Protein AF-A0A7X8D2G3-F1 (afdb_monomer)

Radius of gyration: 19.23 Å; Cα contacts (8 Å, |Δi|>4): 159; chains: 1; bounding box: 57×45×42 Å

Sequence (169 aa):
AGMELDDIAKHFIAGAKDMATGALVVGLARGILVVMEGSLIIDTMIYGLANAISALPKAVSAIGMLLVQSFLNLIIPSGSGLAATTMPIMAPLSDVIGVTRQTAVLAYQFGDGITNSIVPTSGVLLANLSIAKIKYEEWVKFVGPLMVLWTLMGCVFMVIAVLINYGPF

Mean predicted aligned error: 6.68 Å

Structure (mmCIF, N/CA/C/O backbone):
data_AF-A0A7X8D2G3-F1
#
_entry.id   AF-A0A7X8D2G3-F1
#
loop_
_atom_site.group_PDB
_atom_site.id
_atom_site.type_symbol
_atom_site.label_atom_id
_atom_site.label_alt_id
_atom_site.label_comp_id
_atom_site.label_asym_id
_atom_site.label_entity_id
_atom_site.label_seq_id
_atom_site.pdbx_PDB_ins_code
_atom_site.Cartn_x
_atom_site.Cartn_y
_atom_site.Cartn_z
_atom_site.occupancy
_atom_site.B_iso_or_equiv
_atom_site.auth_seq_id
_atom_site.auth_comp_id
_atom_site.auth_asym_id
_atom_site.auth_atom_id
_atom_site.pdbx_PDB_model_num
ATOM 1 N N . ALA A 1 1 ? 35.857 13.903 -7.358 1.00 48.12 1 ALA A N 1
ATOM 2 C CA . ALA A 1 1 ? 34.851 14.226 -8.385 1.00 48.12 1 ALA A CA 1
ATOM 3 C C . ALA A 1 1 ? 33.585 14.658 -7.662 1.00 48.12 1 ALA A C 1
ATOM 5 O O . ALA A 1 1 ? 33.023 13.850 -6.937 1.00 48.12 1 ALA A O 1
ATOM 6 N N . GLY A 1 2 ? 33.219 15.934 -7.760 1.00 75.81 2 GLY A N 1
ATOM 7 C CA . GLY A 1 2 ? 31.998 16.495 -7.180 1.00 75.81 2 GLY A CA 1
ATOM 8 C C . GLY A 1 2 ? 31.365 17.425 -8.209 1.00 75.81 2 GLY A C 1
ATOM 9 O O . GLY A 1 2 ? 32.103 18.074 -8.947 1.00 75.81 2 GLY A O 1
ATOM 10 N N . MET A 1 3 ? 30.034 17.418 -8.304 1.00 84.00 3 MET A N 1
ATOM 11 C CA . MET A 1 3 ? 29.290 18.336 -9.173 1.00 84.00 3 MET A CA 1
ATOM 12 C C . MET A 1 3 ? 29.480 19.783 -8.710 1.00 84.00 3 MET A C 1
ATOM 14 O O . MET A 1 3 ? 29.548 20.040 -7.506 1.00 84.00 3 MET A O 1
ATOM 18 N N . GLU A 1 4 ? 29.530 20.719 -9.657 1.00 91.81 4 GLU A N 1
ATOM 19 C CA . GLU A 1 4 ? 29.494 22.146 -9.342 1.00 91.81 4 GLU A CA 1
ATOM 20 C C . GLU A 1 4 ? 28.110 22.549 -8.807 1.00 91.81 4 GLU A C 1
ATOM 22 O O . GLU A 1 4 ? 27.098 21.907 -9.093 1.00 91.81 4 GLU A O 1
ATOM 27 N N . LEU A 1 5 ? 28.047 23.626 -8.016 1.00 89.88 5 LEU A N 1
ATOM 28 C CA . LEU A 1 5 ? 26.802 24.098 -7.389 1.00 89.88 5 LEU A CA 1
ATOM 29 C C . LEU A 1 5 ? 25.683 24.374 -8.408 1.00 89.88 5 LEU A C 1
ATOM 31 O O . LEU A 1 5 ? 24.514 24.115 -8.122 1.00 89.88 5 LEU A O 1
ATOM 35 N N . ASP A 1 6 ? 26.043 24.865 -9.594 1.00 93.50 6 ASP A N 1
ATOM 36 C CA . ASP A 1 6 ? 25.095 25.141 -10.675 1.00 93.50 6 ASP A CA 1
ATOM 37 C C . ASP A 1 6 ? 24.501 23.848 -11.261 1.00 93.50 6 ASP A C 1
ATOM 39 O O . ASP A 1 6 ? 23.300 23.763 -11.520 1.00 93.50 6 ASP A O 1
ATOM 43 N N . ASP A 1 7 ? 25.309 22.793 -11.382 1.00 93.50 7 ASP A N 1
ATOM 44 C CA . ASP A 1 7 ? 24.839 21.485 -11.842 1.00 93.50 7 ASP A CA 1
ATOM 45 C C . ASP A 1 7 ? 23.913 20.831 -10.813 1.00 93.50 7 ASP A C 1
ATOM 47 O O . ASP A 1 7 ? 22.881 20.265 -11.180 1.00 93.50 7 ASP A O 1
ATOM 51 N N . ILE A 1 8 ? 24.208 20.982 -9.517 1.00 93.88 8 ILE A N 1
ATOM 52 C CA . ILE A 1 8 ? 23.311 20.538 -8.439 1.00 93.88 8 ILE A CA 1
ATOM 53 C C . ILE A 1 8 ? 21.949 21.236 -8.558 1.00 93.88 8 ILE A C 1
ATOM 55 O O . ILE A 1 8 ? 20.910 20.574 -8.491 1.00 93.88 8 ILE A O 1
ATOM 59 N N . ALA A 1 9 ? 21.934 22.555 -8.779 1.00 94.25 9 ALA A N 1
ATOM 60 C CA . ALA A 1 9 ? 20.698 23.318 -8.931 1.00 94.25 9 ALA A CA 1
ATOM 61 C C . ALA A 1 9 ? 19.898 22.880 -10.170 1.00 94.25 9 ALA A C 1
ATOM 63 O O . ALA A 1 9 ? 18.686 22.668 -10.082 1.00 94.25 9 ALA A O 1
ATOM 64 N N . LYS A 1 10 ? 20.564 22.667 -11.312 1.00 95.06 10 LYS A N 1
ATOM 65 C CA . LYS A 1 10 ? 19.925 22.168 -12.541 1.00 95.06 10 LYS A CA 1
ATOM 66 C C . LYS A 1 10 ? 19.311 20.785 -12.350 1.00 95.06 10 LYS A C 1
ATOM 68 O O . LYS A 1 10 ? 18.162 20.574 -12.737 1.00 95.06 10 LYS A O 1
ATOM 73 N N . HIS A 1 11 ? 20.040 19.858 -11.730 1.00 93.88 11 HIS A N 1
ATOM 74 C CA . HIS A 1 11 ? 19.534 18.513 -11.460 1.00 93.88 11 HIS A CA 1
ATOM 75 C C . HIS A 1 11 ? 18.368 18.521 -10.467 1.00 93.88 11 HIS A C 1
ATOM 77 O O . HIS A 1 11 ? 17.404 17.782 -10.661 1.00 93.88 11 HIS A O 1
ATOM 83 N N . PHE A 1 12 ? 18.398 19.395 -9.456 1.00 93.38 12 PHE A N 1
ATOM 84 C CA . PHE A 1 12 ? 17.270 19.579 -8.546 1.00 93.38 12 PHE A CA 1
ATOM 85 C C . PHE A 1 12 ? 16.019 20.081 -9.279 1.00 93.38 12 PHE A C 1
ATOM 87 O O . PHE A 1 12 ? 14.941 19.512 -9.110 1.00 93.38 12 PHE A O 1
ATOM 94 N N . ILE A 1 13 ? 16.153 21.103 -10.132 1.00 95.31 13 ILE A N 1
ATOM 95 C CA . ILE A 1 13 ? 15.033 21.640 -10.922 1.00 95.31 13 ILE A CA 1
ATOM 96 C C . ILE A 1 13 ? 14.474 20.572 -11.870 1.00 95.31 13 ILE A C 1
ATOM 98 O O . ILE A 1 13 ? 13.256 20.443 -11.998 1.00 95.31 13 ILE A O 1
ATOM 102 N N . ALA A 1 14 ? 15.344 19.785 -12.508 1.00 94.69 14 ALA A N 1
ATOM 103 C CA . ALA A 1 14 ? 14.925 18.682 -13.368 1.00 94.69 14 ALA A CA 1
ATOM 104 C C . ALA A 1 14 ? 14.116 17.631 -12.587 1.00 94.69 14 ALA A C 1
ATOM 106 O O . ALA A 1 14 ? 13.007 17.295 -12.994 1.00 94.69 14 ALA A O 1
ATOM 107 N N . GLY A 1 15 ? 14.600 17.194 -11.420 1.00 91.56 15 GLY A N 1
ATOM 108 C CA . GLY A 1 15 ? 13.862 16.256 -10.569 1.00 91.56 15 GLY A CA 1
ATOM 109 C C . GLY A 1 15 ? 12.539 16.829 -10.048 1.00 91.56 15 GLY A C 1
ATOM 110 O O . GLY A 1 15 ? 11.522 16.139 -10.030 1.00 91.56 15 GLY A O 1
ATOM 111 N N . ALA A 1 16 ? 12.511 18.113 -9.678 1.00 92.81 16 ALA A N 1
ATOM 112 C CA . ALA A 1 16 ? 11.286 18.790 -9.257 1.00 92.81 16 ALA A CA 1
ATOM 113 C C . ALA A 1 16 ? 10.236 18.840 -10.382 1.00 92.81 16 ALA A C 1
ATOM 115 O O . ALA A 1 16 ? 9.045 18.658 -10.120 1.00 92.81 16 ALA A O 1
ATOM 116 N N . LYS A 1 17 ? 10.667 19.031 -11.637 1.00 93.62 17 LYS A N 1
ATOM 117 C CA . LYS A 1 17 ? 9.790 18.978 -12.814 1.00 93.62 17 LYS A CA 1
ATOM 118 C C . LYS A 1 17 ? 9.152 17.596 -12.977 1.00 93.62 17 LYS A C 1
ATOM 120 O O . LYS A 1 17 ? 7.951 17.525 -13.227 1.00 93.62 17 LYS A O 1
ATOM 125 N N . ASP A 1 18 ? 9.914 16.524 -12.776 1.00 87.75 18 ASP A N 1
ATOM 126 C CA . ASP A 1 18 ? 9.397 15.151 -12.855 1.00 87.75 18 ASP A CA 1
ATOM 127 C C . ASP A 1 18 ? 8.398 14.842 -11.722 1.00 87.75 18 ASP A C 1
ATOM 129 O O . ASP A 1 18 ? 7.422 14.114 -11.917 1.00 87.75 18 ASP A O 1
ATOM 133 N N . MET A 1 19 ? 8.580 15.452 -10.544 1.00 87.69 19 MET A N 1
ATOM 134 C CA . MET A 1 19 ? 7.672 15.313 -9.395 1.00 87.69 19 MET A CA 1
ATOM 135 C C . MET A 1 19 ? 6.394 16.151 -9.486 1.00 87.69 19 MET A C 1
ATOM 137 O O . MET A 1 19 ? 5.418 15.841 -8.797 1.00 87.69 19 MET A O 1
ATOM 141 N N . ALA A 1 20 ? 6.352 17.177 -10.340 1.00 90.44 20 ALA A N 1
ATOM 142 C CA . ALA A 1 20 ? 5.212 18.087 -10.444 1.00 90.44 20 ALA A CA 1
ATOM 143 C C . ALA A 1 20 ? 3.894 17.355 -10.757 1.00 90.44 20 ALA A C 1
ATOM 145 O O . ALA A 1 20 ? 2.859 17.660 -10.165 1.00 90.44 20 ALA A O 1
ATOM 146 N N . THR A 1 21 ? 3.932 16.337 -11.623 1.00 82.06 21 THR A N 1
ATOM 147 C CA . THR A 1 21 ? 2.753 15.522 -11.959 1.00 82.06 21 THR A CA 1
ATOM 148 C C . THR A 1 21 ? 2.208 14.788 -10.733 1.00 82.06 21 THR A C 1
ATOM 150 O O . THR A 1 21 ? 1.010 14.842 -10.464 1.00 82.06 21 THR A O 1
ATOM 153 N N . GLY A 1 22 ? 3.083 14.146 -9.950 1.00 81.00 22 GLY A N 1
ATOM 154 C CA . GLY A 1 22 ? 2.686 13.456 -8.720 1.00 81.00 22 GLY A CA 1
ATOM 155 C C . GLY A 1 22 ? 2.108 14.421 -7.685 1.00 81.00 22 GLY A C 1
ATOM 156 O O . GLY A 1 22 ? 1.072 14.136 -7.088 1.00 81.00 22 GLY A O 1
ATOM 157 N N . ALA A 1 23 ? 2.718 15.599 -7.533 1.00 86.25 23 ALA A N 1
ATOM 158 C CA . ALA A 1 23 ? 2.232 16.638 -6.629 1.00 86.25 23 ALA A CA 1
ATOM 159 C C . ALA A 1 23 ? 0.821 17.133 -7.001 1.00 86.25 23 ALA A C 1
ATOM 161 O O . ALA A 1 23 ? -0.028 17.278 -6.121 1.00 86.25 23 ALA A O 1
ATOM 162 N N . LEU A 1 24 ? 0.538 17.335 -8.294 1.00 86.56 24 LEU A N 1
ATOM 163 C CA . LEU A 1 24 ? -0.793 17.730 -8.773 1.00 86.56 24 LEU A CA 1
ATOM 164 C C . LEU A 1 24 ? -1.849 16.649 -8.509 1.00 86.56 24 LEU A C 1
ATOM 166 O O . LEU A 1 24 ? -2.950 16.971 -8.063 1.00 86.56 24 LEU A O 1
ATOM 170 N N . VAL A 1 25 ? -1.514 15.372 -8.727 1.00 80.19 25 VAL A N 1
ATOM 171 C CA . VAL A 1 25 ? -2.418 14.244 -8.442 1.00 80.19 25 VAL A CA 1
ATOM 172 C C . VAL A 1 25 ? -2.729 14.153 -6.947 1.00 80.19 25 VAL A C 1
ATOM 174 O O . VAL A 1 25 ? -3.893 14.022 -6.577 1.00 80.19 25 VAL A O 1
ATOM 177 N N . VAL A 1 26 ? -1.718 14.285 -6.081 1.00 79.19 26 VAL A N 1
ATOM 178 C CA . VAL A 1 26 ? -1.909 14.306 -4.621 1.00 79.19 26 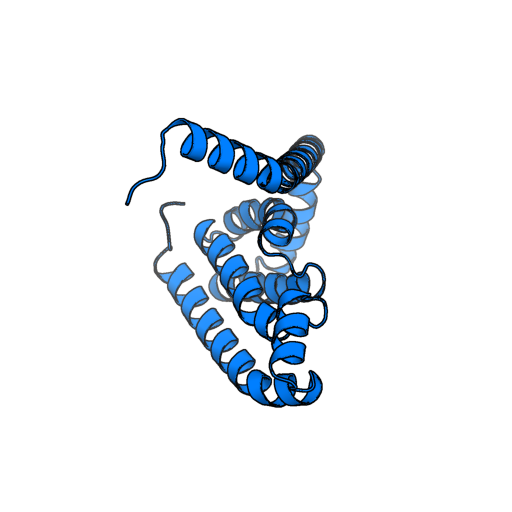VAL A CA 1
ATOM 179 C C . VAL A 1 26 ? -2.785 15.490 -4.198 1.00 79.19 26 VAL A C 1
ATOM 181 O O . VAL A 1 26 ? -3.688 15.322 -3.377 1.00 79.19 26 VAL A O 1
ATOM 184 N N . GLY A 1 27 ? -2.572 16.671 -4.787 1.00 84.81 27 GLY A N 1
ATOM 185 C CA . GLY A 1 27 ? -3.403 17.853 -4.549 1.00 84.81 27 GLY A CA 1
ATOM 186 C C . GLY A 1 27 ? -4.868 17.643 -4.943 1.00 84.81 27 GLY A C 1
ATOM 187 O O . GLY A 1 27 ? -5.765 17.951 -4.158 1.00 84.81 27 GLY A O 1
ATOM 188 N N . LEU A 1 28 ? -5.122 17.057 -6.117 1.00 85.19 28 LEU A N 1
ATOM 189 C CA . LEU A 1 28 ? -6.474 16.726 -6.576 1.00 85.19 28 LEU A CA 1
ATOM 190 C C . LEU A 1 28 ? -7.141 15.680 -5.674 1.00 85.19 28 LEU A C 1
ATOM 192 O O . LEU A 1 28 ? -8.287 15.869 -5.268 1.00 85.19 28 LEU A O 1
ATOM 196 N N . ALA A 1 29 ? -6.423 14.612 -5.320 1.00 75.75 29 ALA A N 1
ATOM 197 C CA . ALA A 1 29 ? -6.915 13.583 -4.409 1.00 75.75 29 ALA A CA 1
ATOM 198 C C . ALA A 1 29 ? -7.310 14.180 -3.052 1.00 75.75 29 ALA A C 1
ATOM 200 O O . ALA A 1 29 ? -8.376 13.871 -2.518 1.00 75.75 29 ALA A O 1
ATOM 201 N N . ARG A 1 30 ? -6.502 15.111 -2.525 1.00 79.62 30 ARG A N 1
ATOM 202 C CA . ARG A 1 30 ? -6.845 15.844 -1.303 1.00 79.62 30 ARG A CA 1
ATOM 203 C C . ARG A 1 30 ? -8.079 16.727 -1.489 1.00 79.62 30 ARG A C 1
ATOM 205 O O . ARG A 1 30 ? -8.900 16.791 -0.581 1.00 79.62 30 ARG A O 1
ATOM 212 N N . GLY A 1 31 ? -8.234 17.369 -2.647 1.00 84.44 31 GLY A N 1
ATOM 213 C CA . GLY A 1 31 ? -9.423 18.153 -2.989 1.00 84.44 31 GLY A CA 1
ATOM 214 C C . GLY A 1 31 ? -10.710 17.322 -2.989 1.00 84.44 31 GLY A C 1
ATOM 215 O O . GLY A 1 31 ? -11.696 17.731 -2.381 1.00 84.44 31 GLY A O 1
ATOM 216 N N . ILE A 1 32 ? -10.685 16.129 -3.594 1.00 81.12 32 ILE A N 1
ATOM 217 C CA . ILE A 1 32 ? -11.812 15.179 -3.567 1.00 81.12 32 ILE A CA 1
ATOM 218 C C . ILE A 1 32 ? -12.162 14.819 -2.120 1.00 81.12 32 ILE A C 1
ATOM 220 O O . ILE A 1 32 ? -13.328 14.861 -1.741 1.00 81.12 32 ILE A O 1
ATOM 224 N N . LEU A 1 33 ? -11.149 14.535 -1.301 1.00 75.81 33 LEU A N 1
ATOM 225 C CA . LEU A 1 33 ? -11.317 14.183 0.106 1.00 75.81 33 LEU A CA 1
ATOM 226 C C . LEU A 1 33 ? -12.034 15.289 0.894 1.00 75.81 33 LEU A C 1
ATOM 228 O O . LEU A 1 33 ? -13.019 15.011 1.568 1.00 75.81 33 LEU A O 1
ATOM 232 N N . VAL A 1 34 ? -11.606 16.546 0.739 1.00 84.75 34 VAL A N 1
ATOM 233 C CA . VAL A 1 34 ? -12.238 17.705 1.396 1.00 84.75 34 VAL A CA 1
ATOM 234 C C . VAL A 1 34 ? -13.709 17.848 0.988 1.00 84.75 34 VAL A C 1
ATOM 236 O O . VAL A 1 34 ? -14.560 18.123 1.832 1.00 84.75 34 VAL A O 1
ATOM 239 N N . VAL A 1 35 ? -14.032 17.630 -0.291 1.00 88.25 35 VAL A N 1
ATOM 240 C CA . VAL A 1 35 ? -15.424 17.660 -0.773 1.00 88.25 35 VAL A CA 1
ATOM 241 C C . VAL A 1 35 ? -16.236 16.504 -0.187 1.00 88.25 35 VAL A C 1
ATOM 243 O O . VAL A 1 35 ? -17.373 16.711 0.236 1.00 88.25 35 VAL A O 1
ATOM 246 N N . MET A 1 36 ? -15.675 15.294 -0.134 1.00 81.00 36 MET A N 1
ATOM 247 C CA . MET A 1 36 ? -16.352 14.114 0.413 1.00 81.00 36 MET A CA 1
ATOM 248 C C . MET A 1 36 ? -16.568 14.204 1.932 1.00 81.00 36 MET A C 1
ATOM 250 O O . MET A 1 36 ? -17.608 13.757 2.412 1.00 81.00 36 MET A O 1
ATOM 254 N N . GLU A 1 37 ? -15.626 14.795 2.677 1.00 80.12 37 GLU A N 1
ATOM 255 C CA . GLU A 1 37 ? -15.770 15.114 4.107 1.00 80.12 37 GLU A CA 1
ATOM 256 C C . GLU A 1 37 ? -16.880 16.153 4.317 1.00 80.12 37 GLU A C 1
ATOM 258 O O . GLU A 1 37 ? -17.809 15.927 5.088 1.00 80.12 37 GLU A O 1
ATOM 263 N N . GLY A 1 38 ? -16.848 17.266 3.574 1.00 83.94 38 GLY A N 1
ATOM 264 C CA . GLY A 1 38 ? -17.855 18.326 3.692 1.00 83.94 38 GLY A CA 1
ATOM 265 C C . GLY A 1 38 ? -19.274 17.911 3.276 1.00 83.94 38 GLY A C 1
ATOM 266 O O . GLY A 1 38 ? -20.236 18.584 3.639 1.00 83.94 38 GLY A O 1
ATOM 267 N N . SER A 1 39 ? -19.415 16.812 2.529 1.00 84.94 39 SER A N 1
ATOM 268 C CA . SER A 1 39 ? -20.697 16.275 2.051 1.00 84.94 39 SER A CA 1
ATOM 269 C C . SER A 1 39 ? -21.158 15.001 2.770 1.00 84.94 39 SER A C 1
ATOM 271 O O . SER A 1 39 ? -22.156 14.414 2.355 1.00 84.94 39 SER A O 1
ATOM 273 N N . LEU A 1 40 ? -20.469 14.570 3.838 1.00 83.25 40 LEU A N 1
ATOM 274 C CA . LEU A 1 40 ? -20.780 13.353 4.614 1.00 83.25 40 LEU A CA 1
ATOM 275 C C . LEU A 1 40 ? -20.777 12.050 3.781 1.00 83.25 40 LEU A C 1
ATOM 277 O O . LEU A 1 40 ? -21.343 11.024 4.180 1.00 83.25 40 LEU A O 1
ATOM 281 N N . ILE A 1 41 ? -20.126 12.066 2.611 1.00 83.12 41 ILE A N 1
ATOM 282 C CA . ILE A 1 41 ? -19.972 10.878 1.760 1.00 83.12 41 ILE A CA 1
ATOM 283 C C . ILE A 1 41 ? -19.026 9.888 2.441 1.00 83.12 41 ILE A C 1
ATOM 285 O O . ILE A 1 41 ? -19.318 8.691 2.461 1.00 83.12 41 ILE A O 1
ATOM 289 N N . ILE A 1 42 ? -17.927 10.382 3.032 1.00 75.19 42 ILE A N 1
ATOM 290 C CA . ILE A 1 42 ? -16.987 9.547 3.795 1.00 75.19 42 ILE A CA 1
ATOM 291 C C . ILE A 1 42 ? -17.724 8.858 4.941 1.00 75.19 42 ILE A C 1
ATOM 293 O O . ILE A 1 42 ? -17.660 7.637 5.033 1.00 75.19 42 ILE A O 1
ATOM 297 N N . ASP A 1 43 ? -18.485 9.593 5.753 1.00 77.12 43 ASP A N 1
ATOM 298 C CA . ASP A 1 43 ? -19.226 9.032 6.886 1.00 77.12 43 ASP A CA 1
ATOM 299 C C . ASP A 1 43 ? -20.206 7.939 6.453 1.00 77.12 43 ASP A C 1
ATOM 301 O O . ASP A 1 43 ? -20.252 6.870 7.057 1.00 77.12 43 ASP A O 1
ATOM 305 N N . THR A 1 44 ? -20.940 8.157 5.359 1.00 81.69 44 THR A N 1
ATOM 306 C CA . THR A 1 44 ? -21.907 7.177 4.840 1.00 81.69 44 THR A CA 1
ATOM 307 C C . THR A 1 44 ? -21.216 5.920 4.305 1.00 81.69 44 THR A C 1
ATOM 309 O O . THR A 1 44 ? -21.633 4.799 4.608 1.00 81.69 44 THR A O 1
ATOM 312 N N . MET A 1 45 ? -20.139 6.087 3.529 1.00 74.75 45 MET A N 1
ATOM 313 C CA . MET A 1 45 ? -19.353 4.968 3.003 1.00 74.75 45 MET A CA 1
ATOM 314 C C . MET A 1 45 ? -18.703 4.163 4.127 1.00 74.75 45 MET A C 1
ATOM 316 O O . MET A 1 45 ? -18.790 2.935 4.138 1.00 74.75 45 MET A O 1
ATOM 320 N N . ILE A 1 46 ? -18.075 4.851 5.081 1.00 76.31 46 ILE A N 1
ATOM 321 C CA . ILE A 1 46 ? -17.424 4.241 6.236 1.00 76.31 46 ILE A CA 1
ATOM 322 C C . ILE A 1 46 ? -18.457 3.542 7.109 1.00 76.31 46 ILE A C 1
ATOM 324 O O . ILE A 1 46 ? -18.204 2.419 7.511 1.00 76.31 46 ILE A O 1
ATOM 328 N N . TYR A 1 47 ? -19.633 4.124 7.350 1.00 77.75 47 TYR A N 1
ATOM 329 C CA . TYR A 1 47 ? -20.705 3.472 8.105 1.00 77.75 47 TYR A CA 1
ATOM 330 C C . TYR A 1 47 ? -21.187 2.181 7.428 1.00 77.75 47 TYR A C 1
ATOM 332 O O . TYR A 1 47 ? -21.345 1.154 8.089 1.00 77.75 47 TYR A O 1
ATOM 340 N N . GLY A 1 48 ? -21.363 2.195 6.102 1.00 79.12 48 GLY A N 1
ATOM 341 C CA . GLY A 1 48 ? -21.727 1.003 5.332 1.00 79.12 48 GLY A CA 1
ATOM 342 C C . GLY A 1 48 ? -20.658 -0.092 5.392 1.00 79.12 48 GLY A C 1
ATOM 343 O O . GLY A 1 48 ? -20.966 -1.248 5.684 1.00 79.12 48 GLY A O 1
ATOM 344 N N . LEU A 1 49 ? -19.393 0.279 5.173 1.00 72.56 49 LEU A N 1
ATOM 345 C CA . LEU A 1 49 ? -18.261 -0.646 5.242 1.00 72.56 49 LEU A CA 1
ATOM 346 C C . LEU A 1 49 ? -18.058 -1.175 6.660 1.00 72.56 49 LEU A C 1
ATOM 348 O O . LEU A 1 49 ? -17.949 -2.382 6.843 1.00 72.56 49 LEU A O 1
ATOM 352 N N . ALA A 1 50 ? -18.066 -0.292 7.657 1.00 70.00 50 ALA A N 1
ATOM 353 C CA . ALA A 1 50 ? -17.932 -0.628 9.063 1.00 70.00 50 ALA A CA 1
ATOM 354 C C . ALA A 1 50 ? -19.035 -1.584 9.500 1.00 70.00 50 ALA A C 1
ATOM 356 O O . ALA A 1 50 ? -18.717 -2.568 10.139 1.00 70.00 50 ALA A O 1
ATOM 357 N N . ASN A 1 51 ? -20.295 -1.396 9.103 1.00 78.06 51 ASN A N 1
ATOM 358 C CA . ASN A 1 51 ? -21.354 -2.363 9.413 1.00 78.06 51 ASN A CA 1
ATOM 359 C C . ASN A 1 51 ? -21.129 -3.740 8.772 1.00 78.06 51 ASN A C 1
ATOM 361 O O . ASN A 1 51 ? -21.512 -4.751 9.356 1.00 78.06 51 ASN A O 1
ATOM 365 N N . ALA A 1 52 ? -20.496 -3.798 7.598 1.00 75.50 52 ALA A N 1
ATOM 366 C CA . ALA A 1 52 ? -20.174 -5.064 6.946 1.00 75.50 52 ALA A CA 1
ATOM 367 C C . ALA A 1 52 ? -19.014 -5.812 7.632 1.00 75.50 52 ALA A C 1
ATOM 369 O O . ALA A 1 52 ? -18.960 -7.040 7.565 1.00 75.50 52 ALA A O 1
ATOM 370 N N . ILE A 1 53 ? -18.098 -5.096 8.298 1.00 77.62 53 ILE A N 1
ATOM 371 C CA . ILE A 1 53 ? -16.891 -5.677 8.917 1.00 77.62 53 ILE A CA 1
ATOM 372 C C . ILE A 1 53 ? -16.817 -5.528 10.444 1.00 77.62 53 ILE A C 1
ATOM 374 O O . ILE A 1 53 ? -15.881 -6.037 11.052 1.00 77.62 53 ILE A O 1
ATOM 378 N N . SER A 1 54 ? -17.789 -4.885 11.092 1.00 70.44 54 SER A N 1
ATOM 379 C CA . SER A 1 54 ? -17.810 -4.622 12.542 1.00 70.44 54 SER A CA 1
ATOM 380 C C . SER A 1 54 ? -17.971 -5.891 13.368 1.00 70.44 54 SER A C 1
ATOM 382 O O . SER A 1 54 ? -17.514 -5.950 14.506 1.00 70.44 54 SER A O 1
ATOM 384 N N . ALA A 1 55 ? -18.587 -6.922 12.788 1.00 78.81 55 ALA A N 1
ATOM 385 C CA . ALA A 1 55 ? -18.700 -8.242 13.395 1.00 78.81 55 ALA A CA 1
ATOM 386 C C . ALA A 1 55 ? -17.411 -9.079 13.270 1.00 78.81 55 ALA A C 1
ATOM 388 O O . ALA A 1 55 ? -17.310 -10.141 13.887 1.00 78.81 55 ALA A O 1
ATOM 389 N N . LEU A 1 56 ? -16.433 -8.637 12.469 1.00 83.50 56 LEU A N 1
ATOM 390 C CA . LEU A 1 56 ? -15.191 -9.372 12.246 1.00 83.50 56 LEU A CA 1
ATOM 391 C C . LEU A 1 56 ? -14.118 -8.985 13.276 1.00 83.50 56 LEU A C 1
ATOM 393 O O . LEU A 1 56 ? -14.014 -7.822 13.670 1.00 83.50 56 LEU A O 1
ATOM 397 N N . PRO A 1 57 ? -13.258 -9.933 13.694 1.00 89.81 57 PRO A N 1
ATOM 398 C CA . PRO A 1 57 ? -12.102 -9.607 14.518 1.00 89.81 57 PRO A CA 1
ATOM 399 C C . PRO A 1 57 ? -11.181 -8.606 13.809 1.00 89.81 57 PRO A C 1
ATOM 401 O O . PRO A 1 57 ? -10.919 -8.745 12.615 1.00 89.81 57 PRO A O 1
ATOM 404 N N . LYS A 1 58 ? -10.595 -7.664 14.560 1.00 89.69 58 LYS A N 1
ATOM 405 C CA . LYS A 1 58 ? -9.683 -6.624 14.037 1.00 89.69 58 LYS A CA 1
ATOM 406 C C . LYS A 1 58 ? -8.592 -7.165 13.107 1.00 89.69 58 LYS A C 1
ATOM 408 O O . LYS A 1 58 ? -8.295 -6.567 12.078 1.00 89.69 58 LYS A O 1
ATOM 413 N N . ALA A 1 59 ? -8.024 -8.320 13.454 1.00 91.38 59 ALA A N 1
ATOM 414 C CA . ALA A 1 59 ? -7.014 -9.000 12.649 1.00 91.38 59 ALA A CA 1
ATOM 415 C C . ALA A 1 59 ? -7.546 -9.442 11.271 1.00 91.38 59 ALA A C 1
ATOM 417 O O . ALA A 1 59 ? -6.851 -9.302 10.269 1.00 91.38 59 ALA A O 1
ATOM 418 N N . VAL A 1 60 ? -8.790 -9.924 11.206 1.00 90.69 60 VAL A N 1
ATOM 419 C CA . VAL A 1 60 ? -9.445 -10.305 9.946 1.00 90.69 60 VAL A CA 1
ATOM 420 C C . VAL A 1 60 ? -9.741 -9.066 9.108 1.00 90.69 60 VAL A C 1
ATOM 422 O O . VAL A 1 60 ? -9.479 -9.072 7.909 1.00 90.69 60 VAL A O 1
ATOM 425 N N . SER A 1 61 ? -10.203 -7.981 9.733 1.00 90.00 61 SER A N 1
ATOM 426 C CA . SER A 1 61 ? -10.433 -6.708 9.041 1.00 90.00 61 SER A CA 1
ATOM 427 C C . SER A 1 61 ? -9.139 -6.145 8.445 1.00 90.00 61 SER A C 1
ATOM 429 O O . SER A 1 61 ? -9.132 -5.746 7.284 1.00 90.00 61 SER A O 1
ATOM 431 N N . ALA A 1 62 ? -8.022 -6.202 9.177 1.00 92.00 62 ALA A N 1
ATOM 432 C CA . ALA A 1 62 ? -6.710 -5.780 8.681 1.00 92.00 62 ALA A CA 1
ATOM 433 C C . ALA A 1 62 ? -6.219 -6.628 7.489 1.00 92.00 62 ALA A C 1
ATOM 435 O O . ALA A 1 62 ? -5.698 -6.087 6.514 1.00 92.00 62 ALA A O 1
ATOM 436 N N . ILE A 1 63 ? -6.434 -7.948 7.517 1.00 93.62 63 ILE A N 1
ATOM 437 C CA . ILE A 1 63 ? -6.167 -8.821 6.359 1.00 93.62 63 ILE A CA 1
ATOM 438 C C . ILE A 1 63 ? -7.077 -8.449 5.180 1.00 93.62 63 ILE A C 1
ATOM 440 O O . ILE A 1 63 ? -6.616 -8.378 4.043 1.00 93.62 63 ILE A O 1
ATOM 444 N N . GLY A 1 64 ? -8.354 -8.161 5.438 1.00 90.44 64 GLY A N 1
ATOM 445 C CA . GLY A 1 64 ? -9.293 -7.684 4.424 1.00 90.44 64 GLY A CA 1
ATOM 446 C C . GLY A 1 64 ? -8.807 -6.408 3.733 1.00 90.44 64 GLY A C 1
ATOM 447 O O . GLY A 1 64 ? -8.865 -6.322 2.508 1.00 90.44 64 GLY A O 1
ATOM 448 N N . MET A 1 65 ? -8.242 -5.461 4.490 1.00 92.19 65 MET A N 1
ATOM 449 C CA . MET A 1 65 ? -7.628 -4.253 3.926 1.00 92.19 65 MET A CA 1
ATOM 450 C C . MET A 1 65 ? -6.486 -4.596 2.961 1.00 92.19 65 MET A C 1
ATOM 452 O O . MET A 1 65 ? -6.430 -4.030 1.873 1.00 92.19 65 MET A O 1
ATOM 456 N N . LEU A 1 66 ? -5.617 -5.550 3.316 1.00 94.19 66 LEU A N 1
ATOM 457 C CA . LEU A 1 66 ? -4.528 -6.009 2.445 1.00 94.19 66 LEU A CA 1
ATOM 458 C C . LEU A 1 66 ? -5.072 -6.614 1.146 1.00 94.19 66 LEU A C 1
ATOM 460 O O . LEU A 1 66 ? -4.604 -6.262 0.067 1.00 94.19 66 LEU A O 1
ATOM 464 N N . LEU A 1 67 ? -6.086 -7.479 1.228 1.00 92.31 67 LEU A N 1
ATOM 465 C CA . LEU A 1 67 ? -6.665 -8.137 0.052 1.00 92.31 67 LEU A CA 1
ATOM 466 C C . LEU A 1 67 ? -7.367 -7.149 -0.886 1.00 92.31 67 LEU A C 1
ATOM 468 O O . LEU A 1 67 ? -7.224 -7.251 -2.104 1.00 92.31 67 LEU A O 1
ATOM 472 N N . VAL A 1 68 ? -8.091 -6.173 -0.332 1.00 89.94 68 VAL A N 1
ATOM 473 C CA . VAL A 1 68 ? -8.713 -5.100 -1.120 1.00 89.94 68 VAL A CA 1
ATOM 474 C C . VAL A 1 68 ? -7.643 -4.271 -1.824 1.00 89.94 68 VAL A C 1
ATOM 476 O O . VAL A 1 68 ? -7.774 -4.008 -3.016 1.00 89.94 68 VAL A O 1
ATOM 479 N N . GLN A 1 69 ? -6.563 -3.908 -1.129 1.00 91.88 69 GLN A N 1
ATOM 480 C CA . GLN A 1 69 ? -5.450 -3.166 -1.726 1.00 91.88 69 GLN A CA 1
ATOM 481 C C . GLN A 1 69 ? -4.760 -3.965 -2.836 1.00 91.88 69 GLN A C 1
ATOM 483 O O . GLN A 1 69 ? -4.536 -3.433 -3.921 1.00 91.88 69 GLN A O 1
ATOM 488 N N . SER A 1 70 ? -4.505 -5.258 -2.616 1.00 91.75 70 SER A N 1
ATOM 489 C CA . SER A 1 70 ? -3.991 -6.164 -3.648 1.00 91.75 70 SER A CA 1
ATOM 490 C C . SER A 1 70 ? -4.890 -6.205 -4.883 1.00 91.75 70 SER A C 1
ATOM 492 O O . SER A 1 70 ? -4.395 -6.140 -6.005 1.00 91.75 70 SER A O 1
ATOM 494 N N . PHE A 1 71 ? -6.207 -6.294 -4.695 1.00 89.44 71 PHE A N 1
ATOM 495 C CA . PHE A 1 71 ? -7.156 -6.302 -5.805 1.00 89.44 71 PHE A CA 1
ATOM 496 C C . PHE A 1 71 ? -7.166 -4.968 -6.560 1.00 89.44 71 PHE A C 1
ATOM 498 O O . PHE A 1 71 ? -7.093 -4.954 -7.787 1.00 89.44 71 PHE A O 1
ATOM 505 N N . LEU A 1 72 ? -7.214 -3.845 -5.841 1.00 87.94 72 LEU A N 1
ATOM 506 C CA . LEU A 1 72 ? -7.204 -2.515 -6.449 1.00 87.94 72 LEU A CA 1
ATOM 507 C C . LEU A 1 72 ? -5.899 -2.235 -7.202 1.00 87.94 72 LEU A C 1
ATOM 509 O O . LEU A 1 72 ? -5.940 -1.592 -8.251 1.00 87.94 72 LEU A O 1
ATOM 513 N N . ASN A 1 73 ? -4.766 -2.770 -6.741 1.00 89.62 73 ASN A N 1
ATOM 514 C CA . ASN A 1 73 ? -3.493 -2.620 -7.442 1.00 89.62 73 ASN A CA 1
ATOM 515 C C . ASN A 1 73 ? -3.470 -3.312 -8.818 1.00 89.62 73 ASN A C 1
ATOM 517 O O . ASN A 1 73 ? -2.760 -2.873 -9.718 1.00 89.62 73 ASN A O 1
ATOM 521 N N . LEU A 1 74 ? -4.293 -4.347 -9.042 1.00 83.50 74 LEU A N 1
ATOM 522 C CA . LEU A 1 74 ? -4.447 -4.940 -10.380 1.00 83.50 74 LEU A CA 1
ATOM 523 C C . LEU A 1 74 ? -5.024 -3.936 -11.395 1.00 83.50 74 LEU A C 1
ATOM 525 O O . LEU A 1 74 ? -4.766 -4.048 -12.594 1.00 83.50 74 LEU A O 1
ATOM 529 N N . ILE A 1 75 ? -5.809 -2.968 -10.913 1.00 82.62 75 ILE A N 1
ATOM 530 C CA . ILE A 1 75 ? -6.470 -1.934 -11.717 1.00 82.62 75 ILE A CA 1
ATOM 531 C C . ILE A 1 75 ? -5.595 -0.679 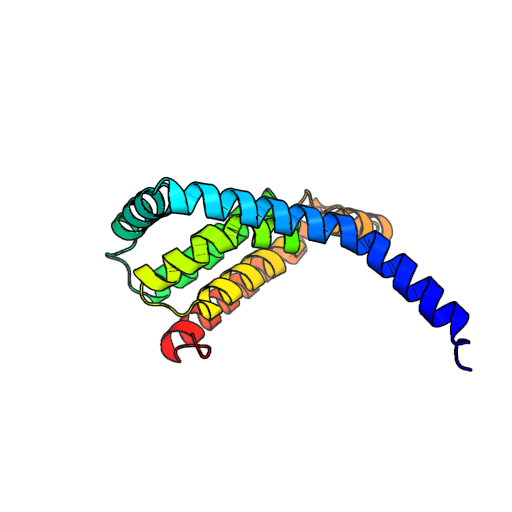-11.804 1.00 82.62 75 ILE A C 1
ATOM 533 O O . ILE A 1 75 ? -5.483 -0.079 -12.872 1.00 82.62 75 ILE A O 1
ATOM 537 N N . ILE A 1 76 ? -4.972 -0.288 -10.689 1.00 84.25 76 ILE A N 1
ATOM 538 C CA . ILE A 1 76 ? -4.151 0.919 -10.557 1.00 84.25 76 ILE A CA 1
ATOM 539 C C . ILE A 1 76 ? -2.707 0.490 -10.236 1.00 84.25 76 ILE A C 1
ATOM 541 O O . ILE A 1 76 ? -2.321 0.561 -9.072 1.00 84.25 76 ILE A O 1
ATOM 545 N N . PRO A 1 77 ? -1.902 0.059 -11.233 1.00 78.25 77 PRO A N 1
ATOM 546 C CA . PRO A 1 77 ? -0.530 -0.439 -11.054 1.00 78.25 77 PRO A CA 1
ATOM 547 C C . PRO A 1 77 ? 0.464 0.706 -10.796 1.00 78.25 77 PRO A C 1
ATOM 549 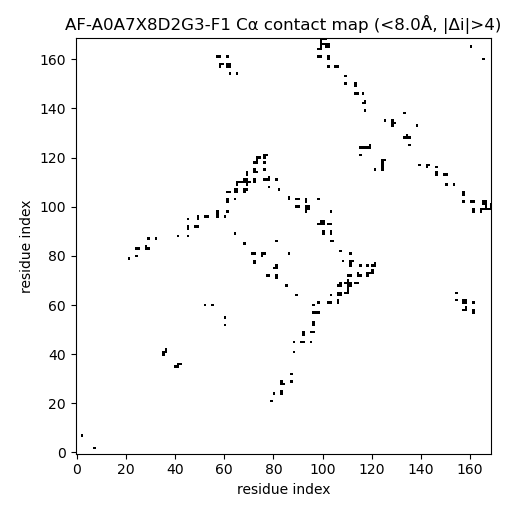O O . PRO A 1 77 ? 1.417 0.932 -11.546 1.00 78.25 77 PRO A O 1
ATOM 552 N N . SER A 1 78 ? 0.187 1.515 -9.782 1.00 83.69 78 SER A N 1
ATOM 553 C CA . SER A 1 78 ? 0.968 2.681 -9.399 1.00 83.69 78 SER A CA 1
ATOM 554 C C . SER A 1 78 ? 0.831 2.872 -7.900 1.00 83.69 78 SER A C 1
ATOM 556 O O . SER A 1 78 ? -0.220 3.314 -7.446 1.00 83.69 78 SER A O 1
ATOM 558 N N . GLY A 1 79 ? 1.896 2.609 -7.140 1.00 84.12 79 GLY A N 1
ATOM 559 C CA . GLY A 1 79 ? 1.853 2.737 -5.681 1.00 84.12 79 GLY A CA 1
ATOM 560 C C . GLY A 1 79 ? 1.391 4.126 -5.224 1.00 84.12 79 GLY A C 1
ATOM 561 O O . GLY A 1 79 ? 0.433 4.254 -4.466 1.00 84.12 79 GLY A O 1
ATOM 562 N N . SER A 1 80 ? 1.979 5.203 -5.757 1.00 84.38 80 SER A N 1
ATOM 563 C CA . SER A 1 80 ? 1.568 6.568 -5.392 1.00 84.38 80 SER A CA 1
ATOM 564 C C . SER A 1 80 ? 0.130 6.897 -5.809 1.00 84.38 80 SER A C 1
ATOM 566 O O . SER A 1 80 ? -0.588 7.530 -5.034 1.00 84.38 80 SER A O 1
ATOM 568 N N . GLY A 1 81 ? -0.320 6.447 -6.986 1.00 82.50 81 GLY A N 1
ATOM 569 C CA . GLY A 1 81 ? -1.703 6.629 -7.435 1.00 82.50 81 GLY A CA 1
ATOM 570 C C . GLY A 1 81 ? -2.706 5.823 -6.605 1.00 82.50 81 GLY A C 1
ATOM 571 O O . GLY A 1 81 ? -3.762 6.338 -6.230 1.00 82.50 81 GLY A O 1
ATOM 572 N N . LEU A 1 82 ? -2.355 4.591 -6.241 1.00 85.81 82 LEU A N 1
ATOM 573 C CA . LEU A 1 82 ? -3.153 3.729 -5.382 1.00 85.81 82 LEU A CA 1
ATOM 574 C C . LEU A 1 82 ? -3.259 4.323 -3.975 1.00 85.81 82 LEU A C 1
ATOM 576 O O . LEU A 1 82 ? -4.363 4.429 -3.442 1.00 85.81 82 LEU A O 1
ATOM 580 N N . ALA A 1 83 ? -2.149 4.792 -3.399 1.00 88.12 83 ALA A N 1
ATOM 581 C CA . ALA A 1 83 ? -2.137 5.448 -2.096 1.00 88.12 83 ALA A CA 1
ATOM 582 C C . ALA A 1 83 ? -2.995 6.718 -2.100 1.00 88.12 83 ALA A C 1
ATOM 584 O O . ALA A 1 83 ? -3.849 6.882 -1.230 1.00 88.12 83 ALA A O 1
ATOM 585 N N . ALA A 1 84 ? -2.814 7.586 -3.103 1.00 83.44 84 ALA A N 1
ATOM 586 C CA . ALA A 1 84 ? -3.587 8.818 -3.244 1.00 83.44 84 ALA A CA 1
ATOM 587 C C . ALA A 1 84 ? -5.096 8.549 -3.352 1.00 83.44 84 ALA A C 1
ATOM 589 O O . ALA A 1 84 ? -5.891 9.334 -2.844 1.00 83.44 84 ALA A O 1
ATOM 590 N N . THR A 1 85 ? -5.489 7.431 -3.967 1.00 80.81 85 THR A N 1
ATOM 591 C CA . THR A 1 85 ? -6.901 7.088 -4.184 1.00 80.81 85 THR A CA 1
ATOM 592 C C . THR A 1 85 ? -7.532 6.377 -2.984 1.00 80.81 85 THR A C 1
ATOM 594 O O . THR A 1 85 ? -8.682 6.638 -2.642 1.00 80.81 85 THR A O 1
ATOM 597 N N . THR A 1 86 ? -6.800 5.474 -2.328 1.00 87.31 86 THR A N 1
ATOM 598 C CA . THR A 1 86 ? -7.365 4.538 -1.336 1.00 87.31 86 THR A CA 1
ATOM 599 C C . THR A 1 86 ? -7.140 4.952 0.115 1.00 87.31 86 THR A C 1
ATOM 601 O O . THR A 1 86 ? -8.023 4.742 0.947 1.00 87.31 86 THR A O 1
ATOM 604 N N . MET A 1 87 ? -6.003 5.576 0.446 1.00 89.88 87 MET A N 1
ATOM 605 C CA . MET A 1 87 ? -5.708 6.020 1.815 1.00 89.88 87 MET A CA 1
ATOM 606 C C . MET A 1 87 ? -6.712 7.030 2.387 1.00 89.88 87 MET A C 1
ATOM 608 O O . MET A 1 87 ? -6.991 6.932 3.583 1.00 89.88 87 MET A O 1
ATOM 612 N N . PRO A 1 88 ? -7.314 7.931 1.582 1.00 83.25 88 PRO A N 1
ATOM 613 C CA . PRO A 1 88 ? -8.442 8.758 2.007 1.00 83.25 88 PRO A CA 1
ATOM 614 C C . PRO A 1 88 ? -9.592 8.001 2.675 1.00 83.25 88 PRO A C 1
ATOM 616 O O . PRO A 1 88 ? -10.250 8.538 3.557 1.00 83.25 88 PRO A O 1
ATOM 619 N N . ILE A 1 89 ? -9.824 6.755 2.256 1.00 84.25 89 ILE A N 1
ATOM 620 C CA . ILE A 1 89 ? -10.893 5.890 2.762 1.00 84.25 89 ILE A CA 1
ATOM 621 C C . ILE A 1 89 ? -10.339 4.941 3.830 1.00 84.25 89 ILE A C 1
ATOM 623 O O . ILE A 1 89 ? -10.957 4.740 4.870 1.00 84.25 89 ILE A O 1
ATOM 627 N N . MET A 1 90 ? -9.152 4.373 3.607 1.00 88.31 90 MET A N 1
ATOM 628 C CA . MET A 1 90 ? -8.568 3.381 4.514 1.00 88.31 90 MET A CA 1
ATOM 629 C C . MET A 1 90 ? -8.156 3.960 5.868 1.00 88.31 90 MET A C 1
ATOM 631 O O . MET A 1 90 ? -8.262 3.254 6.865 1.00 88.31 90 MET A O 1
ATOM 635 N N . ALA A 1 91 ? -7.713 5.219 5.921 1.00 88.56 91 ALA A N 1
ATOM 636 C CA . ALA A 1 91 ? -7.339 5.873 7.174 1.00 88.56 91 ALA A CA 1
ATOM 637 C C . ALA A 1 91 ? -8.535 6.094 8.128 1.00 88.56 91 ALA A C 1
ATOM 639 O O . ALA A 1 91 ? -8.451 5.665 9.278 1.00 88.56 91 ALA A O 1
ATOM 640 N N . PRO A 1 92 ? -9.667 6.694 7.706 1.00 84.06 92 PRO A N 1
ATOM 641 C CA . PRO A 1 92 ? -10.840 6.768 8.576 1.00 84.06 92 PRO A CA 1
ATOM 642 C C . PRO A 1 92 ? -11.450 5.386 8.842 1.00 84.06 92 PRO A C 1
ATOM 644 O O . PRO A 1 92 ? -11.967 5.145 9.931 1.00 84.06 92 PRO A O 1
ATOM 647 N N . LEU A 1 93 ? -11.349 4.441 7.897 1.00 85.19 93 LEU A N 1
ATOM 648 C CA . LEU A 1 93 ? -11.838 3.079 8.119 1.00 85.19 93 LEU A CA 1
ATOM 649 C C . LEU A 1 93 ? -11.061 2.384 9.237 1.00 85.19 93 LEU 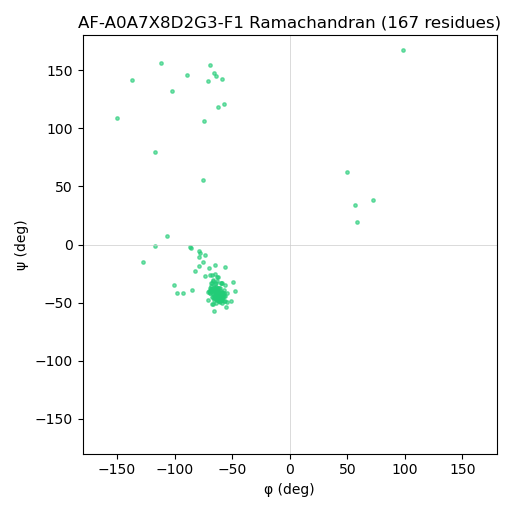A C 1
ATOM 651 O O . LEU A 1 93 ? -11.686 1.744 10.081 1.00 85.19 93 LEU A O 1
ATOM 655 N N . SER A 1 94 ? -9.728 2.531 9.268 1.00 90.06 94 SER A N 1
ATOM 656 C CA . SER A 1 94 ? -8.894 1.962 10.331 1.00 90.06 94 SER A CA 1
ATOM 657 C C . SER A 1 94 ? -9.277 2.493 11.707 1.00 90.06 94 SER A C 1
ATOM 659 O O . SER A 1 94 ? -9.382 1.705 12.648 1.00 90.06 94 SER A O 1
ATOM 661 N N . ASP A 1 95 ? -9.587 3.788 11.801 1.00 87.75 95 ASP A N 1
ATOM 662 C CA . ASP A 1 95 ? -10.000 4.413 13.058 1.00 87.75 95 ASP A CA 1
ATOM 663 C C . ASP A 1 95 ? -11.320 3.808 13.568 1.00 87.75 95 ASP A C 1
ATOM 665 O O . ASP A 1 95 ? -11.441 3.479 14.749 1.00 87.75 95 ASP A O 1
ATOM 669 N N . VAL A 1 96 ? -12.294 3.584 12.676 1.00 84.44 96 VAL A N 1
ATOM 670 C CA . VAL A 1 96 ? -13.612 3.033 13.038 1.00 84.44 96 VAL A CA 1
ATOM 671 C C . VAL A 1 96 ? -13.544 1.561 13.448 1.00 84.44 96 VAL A C 1
ATOM 673 O O . VAL A 1 96 ? -14.199 1.162 14.410 1.00 84.44 96 VAL A O 1
ATOM 676 N N . ILE A 1 97 ? -12.736 0.741 12.768 1.00 85.94 97 ILE A N 1
ATOM 677 C CA . ILE A 1 97 ? -12.539 -0.668 13.161 1.00 85.94 97 ILE A CA 1
ATOM 678 C C . ILE A 1 97 ? -11.577 -0.824 14.353 1.00 85.94 97 ILE A C 1
ATOM 680 O O . ILE A 1 97 ? -11.415 -1.922 14.895 1.00 85.94 97 ILE A O 1
ATOM 684 N N . GLY A 1 98 ? -10.930 0.266 14.774 1.00 87.12 98 GLY A N 1
ATOM 685 C CA . GLY A 1 98 ? -10.021 0.311 15.911 1.00 87.12 98 GLY A CA 1
ATOM 686 C C . GLY A 1 98 ? -8.680 -0.380 15.660 1.00 87.12 98 GLY A C 1
ATOM 687 O O . GLY A 1 98 ? -8.184 -1.060 16.565 1.00 87.12 98 GLY A O 1
ATOM 688 N N . VAL A 1 99 ? -8.122 -0.242 14.454 1.00 91.62 99 VAL A N 1
ATOM 689 C CA . VAL A 1 99 ? -6.723 -0.578 14.136 1.00 91.62 99 VAL A CA 1
ATOM 690 C C . VAL A 1 99 ? -5.948 0.700 13.822 1.00 91.62 99 VAL A C 1
ATOM 692 O O . VAL A 1 99 ? -6.527 1.703 13.421 1.00 91.62 99 VAL A O 1
ATOM 695 N N . THR A 1 100 ? -4.631 0.664 13.989 1.00 94.00 100 THR A N 1
ATOM 696 C CA . THR A 1 100 ? -3.774 1.830 13.755 1.00 94.00 100 THR A CA 1
ATOM 697 C C . THR A 1 100 ? -3.775 2.236 12.280 1.00 94.00 100 THR A C 1
ATOM 699 O O . THR A 1 100 ? -3.814 1.387 11.379 1.00 94.00 100 THR A O 1
ATOM 702 N N . ARG A 1 101 ? -3.648 3.535 11.993 1.00 93.19 101 ARG A N 1
ATOM 703 C CA . ARG A 1 101 ? -3.520 4.019 10.604 1.00 93.19 101 ARG A CA 1
ATOM 704 C C . ARG A 1 101 ? -2.247 3.490 9.947 1.00 93.19 101 ARG A C 1
ATOM 706 O O . ARG A 1 101 ? -2.211 3.282 8.737 1.00 93.19 101 ARG A O 1
ATOM 713 N N . GLN A 1 102 ? -1.208 3.212 10.736 1.00 94.31 102 GLN A N 1
ATOM 714 C CA . GLN A 1 102 ? 0.008 2.564 10.237 1.00 94.31 102 GLN A CA 1
ATOM 715 C C . GLN A 1 102 ? -0.236 1.118 9.803 1.00 94.31 102 GLN A C 1
ATOM 717 O O . GLN A 1 102 ? 0.352 0.672 8.821 1.00 94.31 102 GLN A O 1
ATOM 722 N N . THR A 1 103 ? -1.154 0.403 10.459 1.00 94.94 103 THR A N 1
ATOM 723 C CA . THR A 1 103 ? -1.612 -0.907 9.979 1.00 94.94 103 THR A CA 1
ATOM 724 C C . THR A 1 103 ? -2.315 -0.765 8.623 1.00 94.94 103 THR A C 1
ATOM 726 O O . THR A 1 103 ? -2.065 -1.564 7.726 1.00 94.94 103 THR A O 1
ATOM 729 N N . ALA A 1 104 ? -3.111 0.288 8.407 1.00 94.06 104 ALA A N 1
ATOM 730 C CA . ALA A 1 104 ? -3.713 0.567 7.096 1.00 94.06 104 ALA A CA 1
ATOM 731 C C . ALA A 1 104 ? -2.662 0.834 6.001 1.00 94.06 104 ALA A C 1
ATOM 733 O O . ALA A 1 104 ? -2.764 0.320 4.888 1.00 94.06 104 ALA A O 1
ATOM 734 N N . VAL A 1 105 ? -1.625 1.610 6.329 1.00 94.75 105 VAL A N 1
ATOM 735 C CA . VAL A 1 105 ? -0.494 1.889 5.430 1.00 94.75 105 VAL A CA 1
ATOM 736 C C . VAL A 1 105 ? 0.305 0.617 5.127 1.00 94.75 105 VAL A C 1
ATOM 738 O O . VAL A 1 105 ? 0.710 0.411 3.982 1.00 94.75 105 VAL A O 1
ATOM 741 N N . LEU A 1 106 ? 0.506 -0.252 6.120 1.00 95.50 106 LEU A N 1
ATOM 742 C CA . LEU A 1 106 ? 1.163 -1.549 5.950 1.00 95.50 106 LEU A CA 1
ATOM 743 C C . LEU A 1 106 ? 0.355 -2.464 5.019 1.00 95.50 106 LEU A C 1
ATOM 745 O O . LEU A 1 106 ? 0.926 -3.085 4.123 1.00 95.50 106 LEU A O 1
ATOM 749 N N . ALA A 1 107 ? -0.971 -2.487 5.179 1.00 94.88 107 ALA A N 1
ATOM 750 C CA . ALA A 1 107 ? -1.875 -3.228 4.304 1.00 94.88 107 ALA A CA 1
ATOM 751 C C . ALA A 1 107 ? -1.754 -2.768 2.845 1.00 94.88 107 ALA A C 1
ATOM 753 O O . ALA A 1 107 ? -1.665 -3.601 1.946 1.00 94.88 107 ALA A O 1
ATOM 754 N N . TYR A 1 108 ? -1.703 -1.452 2.615 1.00 93.94 108 TYR A N 1
ATOM 755 C CA . TYR A 1 108 ? -1.452 -0.873 1.294 1.00 93.94 108 TYR A CA 1
ATOM 756 C C . TYR A 1 108 ? -0.074 -1.275 0.745 1.00 93.94 108 TYR A C 1
ATOM 758 O O . TYR A 1 108 ? 0.002 -1.757 -0.380 1.00 93.94 108 TYR A O 1
ATOM 766 N N . GLN A 1 109 ? 1.000 -1.142 1.530 1.00 94.69 109 GLN A N 1
ATOM 767 C CA . GLN A 1 109 ? 2.362 -1.457 1.078 1.00 94.69 109 GLN A CA 1
ATOM 768 C C . GLN A 1 109 ? 2.531 -2.925 0.692 1.00 94.69 109 GLN A C 1
ATOM 770 O O . GLN A 1 109 ? 3.132 -3.222 -0.338 1.00 94.69 109 GLN A O 1
ATOM 775 N N . PHE A 1 110 ? 1.997 -3.850 1.493 1.00 95.00 110 PHE A N 1
ATOM 776 C CA . PHE A 1 110 ? 2.003 -5.264 1.130 1.00 95.00 110 PHE A CA 1
ATOM 777 C C . PHE A 1 110 ? 1.075 -5.546 -0.044 1.00 95.00 110 PHE A C 1
ATOM 779 O O . PHE A 1 110 ? 1.453 -6.297 -0.941 1.00 95.00 110 PHE A O 1
ATOM 786 N N . GLY A 1 111 ? -0.100 -4.917 -0.071 1.00 92.38 111 GLY A N 1
ATOM 787 C CA . GLY A 1 111 ? -1.053 -5.051 -1.161 1.00 92.38 111 GLY A CA 1
ATOM 788 C C . GLY A 1 111 ? -0.435 -4.703 -2.516 1.00 92.38 111 GLY A C 1
ATOM 789 O O . GLY A 1 111 ? -0.447 -5.543 -3.417 1.00 92.38 111 GLY A O 1
ATOM 790 N N . ASP A 1 112 ? 0.153 -3.511 -2.618 1.00 92.75 112 ASP A N 1
ATOM 791 C CA . ASP A 1 112 ? 0.858 -2.975 -3.788 1.00 92.75 112 ASP A CA 1
ATOM 792 C C . ASP A 1 112 ? 2.136 -3.765 -4.104 1.00 92.75 112 ASP A C 1
ATOM 794 O O . ASP A 1 112 ? 2.280 -4.344 -5.182 1.00 92.75 112 ASP A O 1
ATOM 798 N N . GLY A 1 113 ? 3.053 -3.862 -3.138 1.00 90.94 113 GLY A N 1
ATOM 799 C CA . GLY A 1 113 ? 4.380 -4.438 -3.347 1.00 90.94 113 GLY A CA 1
ATOM 800 C C . GLY A 1 113 ? 4.348 -5.899 -3.794 1.00 90.94 113 GLY A C 1
ATOM 801 O O . GLY A 1 113 ? 5.078 -6.276 -4.711 1.00 90.94 113 GLY A O 1
ATOM 802 N N . ILE A 1 114 ? 3.475 -6.716 -3.194 1.00 92.94 114 ILE A N 1
ATOM 803 C CA . ILE A 1 114 ? 3.345 -8.132 -3.555 1.00 92.94 114 ILE A CA 1
ATOM 804 C C . ILE A 1 114 ? 2.764 -8.248 -4.970 1.00 92.94 114 ILE A C 1
ATOM 806 O O . ILE A 1 114 ? 3.349 -8.900 -5.836 1.00 92.94 114 ILE A O 1
ATOM 810 N N . THR A 1 115 ? 1.646 -7.573 -5.248 1.00 91.38 115 THR A N 1
ATOM 811 C CA . THR A 1 115 ? 0.938 -7.705 -6.535 1.00 91.38 115 THR A CA 1
ATOM 812 C C . THR A 1 115 ? 1.681 -7.106 -7.722 1.00 91.38 115 THR A C 1
ATOM 814 O O . THR A 1 115 ? 1.551 -7.638 -8.823 1.00 91.38 115 THR A O 1
ATOM 817 N N . ASN A 1 116 ? 2.554 -6.116 -7.526 1.00 91.19 116 ASN A N 1
ATOM 818 C CA . ASN A 1 116 ? 3.392 -5.558 -8.596 1.00 91.19 116 ASN A CA 1
ATOM 819 C C . ASN A 1 116 ? 4.270 -6.597 -9.320 1.00 91.19 116 ASN A C 1
ATOM 821 O O . ASN A 1 116 ? 4.679 -6.364 -10.458 1.00 91.19 116 ASN A O 1
ATOM 825 N N . SER A 1 117 ? 4.508 -7.766 -8.715 1.00 88.94 117 SER A N 1
ATOM 826 C CA . SER A 1 117 ? 5.239 -8.876 -9.346 1.00 88.94 117 SER A CA 1
ATOM 827 C C . SER A 1 117 ? 4.430 -9.639 -10.402 1.00 88.94 117 SER A C 1
ATOM 829 O O . SER A 1 117 ? 5.008 -10.394 -11.180 1.00 88.94 117 SER A O 1
ATOM 831 N N . ILE A 1 118 ? 3.107 -9.467 -10.437 1.00 91.00 118 ILE A N 1
ATOM 832 C CA . ILE A 1 118 ? 2.196 -10.184 -11.338 1.00 91.00 118 ILE A CA 1
ATOM 833 C C . ILE A 1 118 ? 1.282 -9.248 -12.136 1.00 91.00 118 ILE A C 1
ATOM 835 O O . ILE A 1 118 ? 0.688 -9.693 -13.105 1.00 91.00 118 ILE A O 1
ATOM 839 N N . VAL A 1 119 ? 1.141 -7.969 -11.781 1.00 87.88 119 VAL A N 1
ATOM 840 C CA . VAL A 1 119 ? 0.146 -7.101 -12.430 1.00 87.88 119 VAL A CA 1
ATOM 841 C C . VAL A 1 119 ? 0.434 -6.935 -13.938 1.00 87.88 119 VAL A C 1
ATOM 843 O O . VAL A 1 119 ? 1.461 -6.359 -14.302 1.00 87.88 119 VAL A O 1
ATOM 846 N N . PRO A 1 120 ? -0.474 -7.366 -14.841 1.00 78.38 120 PRO A N 1
ATOM 847 C CA . PRO A 1 120 ? -0.234 -7.335 -16.289 1.00 78.38 120 PRO A CA 1
ATOM 848 C C . PRO A 1 120 ? -0.231 -5.917 -16.866 1.00 78.38 120 PRO A C 1
ATOM 850 O O . PRO A 1 120 ? 0.291 -5.690 -17.951 1.00 78.38 120 PRO A O 1
ATOM 853 N N . THR A 1 121 ? -0.820 -4.958 -16.155 1.00 80.81 121 THR A N 1
ATOM 854 C CA . THR A 1 121 ? -0.862 -3.540 -16.531 1.00 80.81 121 THR A CA 1
ATOM 855 C C . THR A 1 121 ? 0.379 -2.772 -16.058 1.00 80.81 121 THR A C 1
ATOM 857 O O . THR A 1 121 ? 0.532 -1.595 -16.385 1.00 80.81 121 THR A O 1
ATOM 860 N N . SER A 1 122 ? 1.301 -3.422 -15.334 1.00 83.12 122 SER A N 1
ATOM 861 C CA . SER A 1 122 ? 2.570 -2.822 -14.916 1.00 83.12 122 SER A CA 1
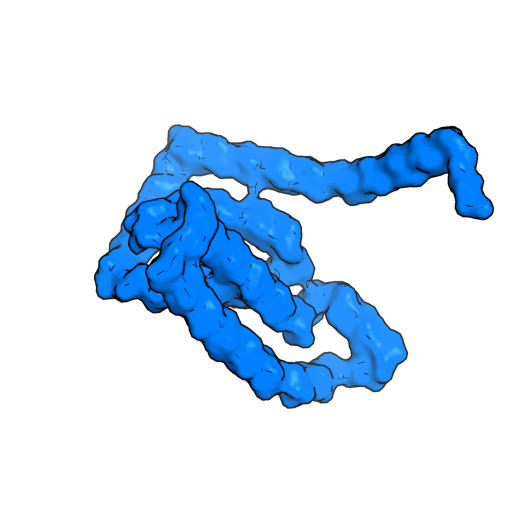ATOM 862 C C . SER A 1 122 ? 3.541 -2.731 -16.094 1.00 83.12 122 SER A C 1
ATOM 864 O O . SER A 1 122 ? 4.148 -3.718 -16.517 1.00 83.12 122 SER A O 1
ATOM 866 N N . GLY A 1 123 ? 3.735 -1.513 -16.607 1.00 82.69 123 GLY A N 1
ATOM 867 C CA . GLY A 1 123 ? 4.685 -1.251 -17.692 1.00 82.69 123 GLY A CA 1
ATOM 868 C C . GLY A 1 123 ? 6.126 -1.626 -17.331 1.00 82.69 123 GLY A C 1
ATOM 869 O O . GLY A 1 123 ? 6.865 -2.112 -18.183 1.00 82.69 123 GLY A O 1
ATOM 870 N N . VAL A 1 124 ? 6.507 -1.476 -16.057 1.00 86.88 124 VAL A N 1
ATOM 871 C CA . VAL A 1 124 ? 7.840 -1.853 -15.559 1.00 86.88 124 VAL A CA 1
ATOM 872 C C . VAL A 1 124 ? 8.033 -3.369 -15.613 1.00 86.88 124 VAL A C 1
ATOM 874 O O . VAL A 1 124 ? 9.064 -3.835 -16.097 1.00 86.88 124 VAL A O 1
ATOM 877 N N . LEU A 1 125 ? 7.036 -4.147 -15.175 1.00 89.62 125 LEU A N 1
ATOM 878 C CA . LEU A 1 125 ? 7.095 -5.608 -15.241 1.00 89.62 125 LEU A CA 1
ATOM 879 C C . LEU A 1 125 ? 7.235 -6.081 -16.693 1.00 89.62 125 LEU A C 1
ATOM 881 O O . LEU A 1 125 ? 8.141 -6.852 -17.005 1.00 89.62 125 LEU A O 1
ATOM 885 N N . LEU A 1 126 ? 6.386 -5.580 -17.594 1.00 91.38 126 LEU A N 1
ATOM 886 C CA . LEU A 1 126 ? 6.421 -5.966 -19.006 1.00 91.38 126 LEU A CA 1
ATOM 887 C C . LEU A 1 126 ? 7.729 -5.555 -19.701 1.00 91.38 126 LEU A C 1
ATOM 889 O O . LEU A 1 126 ? 8.252 -6.321 -20.514 1.00 91.38 126 LEU A O 1
ATOM 893 N N . ALA A 1 127 ? 8.294 -4.392 -19.362 1.00 90.31 127 ALA A N 1
ATOM 894 C CA . ALA A 1 127 ? 9.594 -3.958 -19.869 1.00 90.31 127 ALA A CA 1
ATOM 895 C C . ALA A 1 127 ? 10.722 -4.896 -19.408 1.00 90.31 127 ALA A C 1
ATOM 897 O O . ALA A 1 127 ? 11.513 -5.362 -20.230 1.00 90.31 127 ALA A O 1
ATOM 898 N N . ASN A 1 128 ? 10.753 -5.247 -18.119 1.00 91.56 128 ASN A N 1
ATOM 899 C CA . ASN A 1 128 ? 11.749 -6.162 -17.559 1.00 91.56 128 ASN A CA 1
ATOM 900 C C . ASN A 1 128 ? 11.669 -7.561 -18.188 1.00 91.56 128 ASN A C 1
ATOM 902 O O . ASN A 1 128 ? 12.693 -8.122 -18.577 1.00 91.56 128 ASN A O 1
ATOM 906 N N . LEU A 1 129 ? 10.458 -8.107 -18.347 1.00 92.62 129 LEU A N 1
ATOM 907 C CA . LEU A 1 129 ? 10.238 -9.404 -18.995 1.00 92.62 129 LEU A CA 1
ATOM 908 C C . LEU A 1 129 ? 10.668 -9.395 -20.465 1.00 92.62 129 LEU A C 1
ATOM 910 O O . LEU A 1 129 ? 11.263 -10.364 -20.939 1.00 92.62 129 LEU A O 1
ATOM 914 N N . SER A 1 130 ? 10.438 -8.281 -21.166 1.00 91.44 130 SER A N 1
ATOM 915 C CA . SER A 1 130 ? 10.862 -8.105 -22.558 1.00 91.44 130 SER A CA 1
ATOM 916 C C . SER A 1 130 ? 12.386 -8.117 -22.697 1.00 91.44 130 SER A C 1
ATOM 918 O O . SER A 1 130 ? 12.916 -8.794 -23.577 1.00 91.44 130 SER A O 1
ATOM 920 N N . ILE A 1 131 ? 13.101 -7.430 -21.800 1.00 94.69 131 ILE A N 1
ATOM 921 C CA . ILE A 1 131 ? 14.573 -7.426 -21.765 1.00 94.69 131 ILE A CA 1
ATOM 922 C C . ILE A 1 131 ? 15.110 -8.825 -21.429 1.00 94.69 131 ILE A C 1
ATOM 924 O O . ILE A 1 131 ? 16.048 -9.301 -22.068 1.00 94.69 131 ILE A O 1
ATOM 928 N N . ALA A 1 132 ? 14.483 -9.508 -20.468 1.00 93.69 132 ALA A N 1
ATOM 929 C CA . ALA A 1 132 ? 14.843 -10.864 -20.059 1.00 93.69 132 ALA A CA 1
ATOM 930 C C . ALA A 1 132 ? 14.426 -11.953 -21.068 1.00 93.69 132 ALA A C 1
ATOM 932 O O . ALA A 1 132 ? 14.833 -13.103 -20.918 1.00 93.69 132 ALA A O 1
ATOM 933 N N . LYS A 1 133 ? 13.638 -11.607 -22.098 1.00 94.56 133 LYS A N 1
ATOM 934 C CA . LYS A 1 133 ? 13.052 -12.530 -23.088 1.00 94.56 133 LYS A CA 1
ATOM 935 C C . LYS A 1 133 ? 12.192 -13.639 -22.464 1.00 94.56 133 LYS A C 1
ATOM 937 O O . LYS A 1 133 ? 12.149 -14.753 -22.983 1.00 94.56 133 LYS A O 1
ATOM 942 N N . ILE A 1 134 ? 11.497 -13.331 -21.370 1.00 94.62 134 ILE A N 1
ATOM 943 C CA . ILE A 1 134 ? 10.601 -14.259 -20.666 1.00 94.62 134 ILE A CA 1
ATOM 944 C C . ILE A 1 134 ? 9.157 -13.927 -21.039 1.00 94.62 134 ILE A C 1
ATOM 946 O O . ILE A 1 134 ? 8.744 -12.768 -20.981 1.00 94.62 134 ILE A O 1
ATOM 950 N N . LYS A 1 135 ? 8.358 -14.936 -21.404 1.00 93.50 135 LYS A N 1
ATOM 951 C CA . LYS A 1 135 ? 6.925 -14.723 -21.650 1.00 93.50 135 LYS A CA 1
ATOM 952 C C . LYS A 1 135 ? 6.204 -14.463 -20.331 1.00 93.50 135 LYS A C 1
ATOM 954 O O . LYS A 1 135 ? 6.450 -15.145 -19.339 1.00 93.50 135 LYS A O 1
ATOM 959 N N . TYR A 1 136 ? 5.244 -13.542 -20.336 1.00 91.56 136 TYR A N 1
ATOM 960 C CA . TYR A 1 136 ? 4.455 -13.217 -19.144 1.00 91.56 136 TYR A CA 1
ATOM 961 C C . TYR A 1 136 ? 3.791 -14.454 -18.512 1.00 91.56 136 TYR A C 1
ATOM 963 O O . TYR A 1 136 ? 3.854 -14.638 -17.303 1.00 91.56 136 TYR A O 1
ATOM 971 N N . GLU A 1 137 ? 3.244 -15.365 -19.315 1.00 92.50 137 GLU A N 1
ATOM 972 C CA . GLU A 1 137 ? 2.622 -16.605 -18.825 1.00 92.50 137 GLU A CA 1
ATOM 973 C C . GLU A 1 137 ? 3.600 -17.526 -18.076 1.00 92.50 137 GLU A C 1
ATOM 975 O O . GLU A 1 137 ? 3.225 -18.171 -17.096 1.00 92.50 137 GLU A O 1
ATOM 980 N N . GLU A 1 138 ? 4.853 -17.599 -18.531 1.00 93.06 138 GLU A N 1
ATOM 981 C CA . GLU A 1 138 ? 5.910 -18.390 -17.889 1.00 93.06 138 GLU A CA 1
ATOM 982 C C . GLU A 1 138 ? 6.320 -17.745 -16.563 1.00 93.06 138 GLU A C 1
ATOM 984 O O . GLU A 1 138 ? 6.450 -18.433 -15.549 1.00 93.06 138 GLU A O 1
ATOM 989 N N . TRP A 1 139 ? 6.424 -16.413 -16.550 1.00 94.88 139 TRP A N 1
ATOM 990 C CA . TRP A 1 139 ? 6.689 -15.641 -15.342 1.00 94.88 139 TRP A CA 1
ATOM 991 C C . TRP A 1 139 ? 5.592 -15.810 -14.289 1.00 94.88 139 TRP A C 1
ATOM 993 O O . TRP A 1 139 ? 5.892 -16.091 -13.133 1.00 94.88 139 TRP A O 1
ATOM 1003 N N . VAL 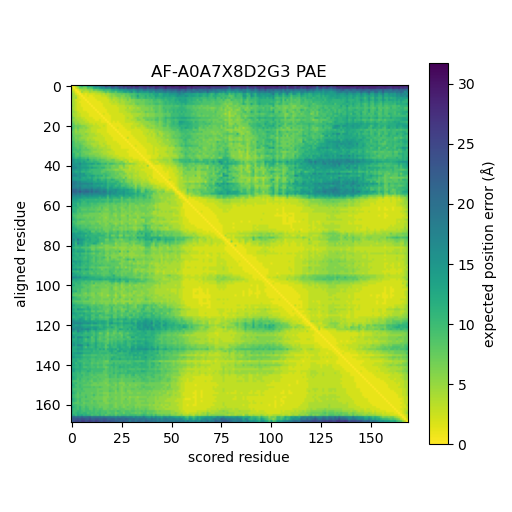A 1 140 ? 4.318 -15.714 -14.681 1.00 93.69 140 VAL A N 1
ATOM 1004 C CA . VAL A 1 140 ? 3.175 -15.886 -13.771 1.00 93.69 140 VAL A CA 1
ATOM 1005 C C . VAL A 1 140 ? 3.191 -17.265 -13.111 1.00 93.69 140 VAL A C 1
ATOM 1007 O O . VAL A 1 140 ? 2.960 -17.372 -11.909 1.00 93.69 140 VAL A O 1
ATOM 1010 N N . LYS A 1 141 ? 3.501 -18.327 -13.866 1.00 93.81 141 LYS A N 1
ATOM 1011 C CA . LYS A 1 141 ? 3.610 -19.689 -13.315 1.00 93.81 141 LYS A CA 1
ATOM 1012 C C . LYS A 1 141 ? 4.773 -19.826 -12.335 1.00 93.81 141 LYS A C 1
ATOM 1014 O O . LYS A 1 141 ? 4.644 -20.539 -11.345 1.00 93.81 141 LYS A O 1
ATOM 1019 N N . PHE A 1 142 ? 5.884 -19.144 -12.603 1.00 94.44 142 PHE A N 1
ATOM 1020 C CA . PHE A 1 142 ? 7.052 -19.129 -11.729 1.00 94.44 142 PHE A CA 1
ATOM 1021 C C . PHE A 1 142 ? 6.802 -18.342 -10.434 1.00 94.44 142 PHE A C 1
ATOM 1023 O O . PHE A 1 142 ? 7.094 -18.835 -9.346 1.00 94.44 142 PHE A O 1
ATOM 1030 N N . VAL A 1 143 ? 6.237 -17.136 -10.535 1.00 94.75 143 VAL A N 1
ATOM 1031 C CA . VAL A 1 143 ? 6.027 -16.245 -9.387 1.00 94.75 143 VAL A CA 1
ATOM 1032 C C . VAL A 1 143 ? 4.764 -16.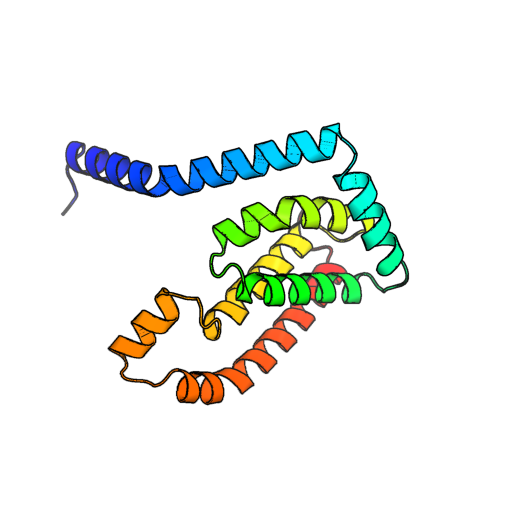590 -8.598 1.00 94.75 143 VAL A C 1
ATOM 1034 O O . VAL A 1 143 ? 4.687 -16.284 -7.416 1.00 94.75 143 VAL A O 1
ATOM 1037 N N . GLY A 1 144 ? 3.780 -17.266 -9.197 1.00 92.75 144 GLY A N 1
ATOM 1038 C CA . GLY A 1 144 ? 2.502 -17.607 -8.561 1.00 92.75 144 GLY A CA 1
ATOM 1039 C C . GLY A 1 144 ? 2.630 -18.291 -7.189 1.00 92.75 144 GLY A C 1
ATOM 1040 O O . GLY A 1 144 ? 2.004 -17.832 -6.234 1.00 92.75 144 GLY A O 1
ATOM 1041 N N . PRO A 1 145 ? 3.465 -19.334 -7.024 1.00 93.94 145 PRO A N 1
ATOM 1042 C CA . PRO A 1 145 ? 3.715 -19.929 -5.710 1.00 93.94 145 PRO A CA 1
ATOM 1043 C C . PRO A 1 145 ? 4.333 -18.946 -4.700 1.00 93.94 145 PRO A C 1
ATOM 1045 O O . PRO A 1 145 ? 3.969 -18.961 -3.524 1.00 93.94 145 PRO A O 1
ATOM 1048 N N . LEU A 1 146 ? 5.229 -18.059 -5.152 1.00 95.00 146 LEU A N 1
ATOM 1049 C CA . LEU A 1 146 ? 5.841 -17.023 -4.310 1.00 95.00 146 LEU A CA 1
ATOM 1050 C C . LEU A 1 146 ? 4.829 -15.955 -3.898 1.00 95.00 146 LEU A C 1
ATOM 1052 O O . LEU A 1 146 ? 4.849 -15.518 -2.754 1.00 95.00 146 LEU A O 1
ATOM 1056 N N . MET A 1 147 ? 3.907 -15.592 -4.789 1.00 93.56 147 MET A N 1
ATOM 1057 C CA . MET A 1 147 ? 2.810 -14.672 -4.495 1.00 93.56 147 MET A CA 1
ATOM 1058 C C . MET A 1 147 ? 1.974 -15.177 -3.324 1.00 93.56 147 MET A C 1
ATOM 1060 O O . MET A 1 147 ? 1.743 -14.437 -2.374 1.00 93.56 147 MET A O 1
ATOM 1064 N N . VAL A 1 148 ? 1.583 -16.454 -3.350 1.00 94.56 148 VAL A N 1
ATOM 1065 C CA . VAL A 1 148 ? 0.826 -17.067 -2.250 1.00 94.56 148 VAL A CA 1
ATOM 1066 C C . VAL A 1 148 ? 1.635 -17.038 -0.955 1.00 94.56 148 VAL A C 1
ATOM 1068 O O . VAL A 1 148 ? 1.108 -16.637 0.082 1.00 94.56 148 VAL A O 1
ATOM 1071 N N . LEU A 1 149 ? 2.919 -17.405 -1.004 1.00 96.25 149 LEU A N 1
ATOM 1072 C CA . LEU A 1 149 ? 3.797 -17.375 0.166 1.00 96.25 149 LEU A CA 1
ATOM 1073 C C . LEU A 1 149 ? 3.915 -15.961 0.757 1.00 96.25 149 LEU A C 1
ATOM 1075 O O . LEU A 1 149 ? 3.746 -15.782 1.961 1.00 96.25 149 LEU A O 1
ATOM 1079 N N . TRP A 1 150 ? 4.164 -14.952 -0.077 1.00 95.94 150 TRP A N 1
ATOM 1080 C CA . TRP A 1 150 ? 4.284 -13.562 0.354 1.00 95.94 150 TRP A CA 1
ATOM 1081 C C . TRP A 1 150 ? 2.969 -13.002 0.875 1.00 95.94 150 TRP A C 1
ATOM 1083 O O . TRP A 1 150 ? 2.986 -12.300 1.880 1.00 95.94 150 TRP A O 1
ATOM 1093 N N . THR A 1 151 ? 1.830 -13.335 0.264 1.00 94.94 151 THR A N 1
ATOM 1094 C CA . THR A 1 151 ? 0.519 -12.940 0.788 1.00 94.94 151 THR A CA 1
ATOM 1095 C C . THR A 1 151 ? 0.267 -13.570 2.153 1.00 94.94 151 THR A C 1
ATOM 1097 O O . THR A 1 151 ? -0.164 -12.870 3.063 1.00 94.94 151 THR A O 1
ATOM 1100 N N . LEU A 1 152 ? 0.594 -14.852 2.348 1.00 96.31 152 LEU A N 1
ATOM 1101 C CA . LEU A 1 152 ? 0.477 -15.505 3.657 1.00 96.31 152 LEU A CA 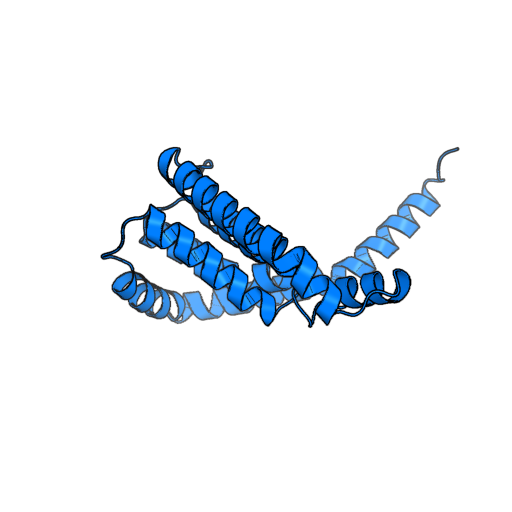1
ATOM 1102 C C . LEU A 1 152 ? 1.386 -14.850 4.704 1.00 96.31 152 LEU A C 1
ATOM 1104 O O . LEU A 1 152 ? 0.936 -14.573 5.814 1.00 96.31 152 LEU A O 1
ATOM 1108 N N . MET A 1 153 ? 2.637 -14.546 4.350 1.00 96.50 153 MET A N 1
ATOM 1109 C CA . MET A 1 153 ? 3.544 -13.795 5.223 1.00 96.50 153 MET A CA 1
ATOM 1110 C C . MET A 1 153 ? 3.008 -12.393 5.529 1.00 96.50 153 MET A C 1
ATOM 1112 O O . MET A 1 153 ? 3.042 -11.965 6.679 1.00 96.50 153 MET A O 1
ATOM 1116 N N . GLY A 1 154 ? 2.459 -11.705 4.526 1.00 95.94 154 GLY A N 1
ATOM 1117 C CA . GLY A 1 154 ? 1.784 -10.422 4.675 1.00 95.94 154 GLY A CA 1
ATOM 1118 C C . GLY A 1 154 ? 0.644 -10.517 5.681 1.00 95.94 154 GLY A C 1
ATOM 1119 O O . GLY A 1 154 ? 0.616 -9.743 6.629 1.00 95.94 154 GLY A O 1
ATOM 1120 N N . CYS A 1 155 ? -0.231 -11.520 5.567 1.00 96.38 155 CYS A N 1
ATOM 1121 C CA . CYS A 1 155 ? -1.299 -11.773 6.535 1.00 96.38 155 CYS A CA 1
ATOM 1122 C C . CYS A 1 155 ? -0.760 -11.979 7.957 1.00 96.38 155 CYS A C 1
ATOM 1124 O O . CYS A 1 155 ? -1.295 -11.399 8.899 1.00 96.38 155 CYS A O 1
ATOM 1126 N N . VAL A 1 156 ? 0.316 -12.754 8.129 1.00 96.88 156 VAL A N 1
ATOM 1127 C CA . VAL A 1 156 ? 0.959 -12.942 9.441 1.00 96.88 156 VAL A CA 1
ATOM 1128 C C . VAL A 1 156 ? 1.475 -11.611 9.990 1.00 96.88 156 VAL A C 1
ATOM 1130 O O . VAL A 1 156 ? 1.204 -11.281 11.145 1.00 96.88 156 VAL A O 1
ATOM 1133 N N . PHE A 1 157 ? 2.155 -10.807 9.173 1.00 96.38 157 PHE A N 1
ATOM 1134 C CA . PHE A 1 157 ? 2.627 -9.488 9.590 1.00 96.38 157 PHE A CA 1
ATOM 1135 C C . PHE A 1 157 ? 1.486 -8.515 9.892 1.00 96.38 157 PHE A C 1
ATOM 1137 O O . PHE A 1 157 ? 1.606 -7.739 10.835 1.00 96.38 157 PHE A O 1
ATOM 1144 N N . MET A 1 158 ? 0.362 -8.594 9.177 1.00 96.38 158 MET A N 1
ATOM 1145 C CA . MET A 1 158 ? -0.840 -7.817 9.488 1.00 96.38 158 MET A CA 1
ATOM 1146 C C . MET A 1 158 ? -1.408 -8.189 10.861 1.00 96.38 158 MET A C 1
ATOM 1148 O O . MET A 1 158 ? -1.742 -7.305 11.647 1.00 96.38 158 MET A O 1
ATOM 1152 N N . VAL A 1 159 ? -1.476 -9.484 11.187 1.00 96.25 159 VAL A N 1
ATOM 1153 C CA . VAL A 1 159 ? -1.908 -9.946 12.516 1.00 96.25 159 VAL A CA 1
ATOM 1154 C C . VAL A 1 159 ? -0.959 -9.427 13.594 1.00 96.25 159 VAL A C 1
ATOM 1156 O O . VAL A 1 159 ? -1.416 -8.872 14.591 1.00 96.25 159 VAL A O 1
ATOM 1159 N N . ILE A 1 160 ? 0.354 -9.556 13.385 1.00 95.88 160 ILE A N 1
ATOM 1160 C CA . ILE A 1 160 ? 1.365 -9.044 14.318 1.00 95.88 160 ILE A CA 1
ATOM 1161 C C . ILE A 1 160 ? 1.200 -7.533 14.509 1.00 95.88 160 ILE A C 1
ATOM 1163 O O . ILE A 1 160 ? 1.189 -7.075 15.648 1.00 95.88 160 ILE A O 1
ATOM 1167 N N . ALA A 1 161 ? 1.013 -6.772 13.428 1.00 95.25 161 ALA A N 1
ATOM 1168 C CA . ALA A 1 161 ? 0.831 -5.325 13.479 1.00 95.25 161 ALA A CA 1
ATOM 1169 C C . ALA A 1 161 ? -0.376 -4.920 14.338 1.00 95.25 161 ALA A C 1
ATOM 1171 O O . ALA A 1 161 ? -0.273 -4.007 15.156 1.00 95.25 161 ALA A O 1
ATOM 1172 N N . VAL A 1 162 ? -1.491 -5.647 14.220 1.00 94.56 162 VAL A N 1
ATOM 1173 C CA . VAL A 1 162 ? -2.673 -5.438 15.068 1.00 94.56 162 VAL A CA 1
ATOM 1174 C C . VAL A 1 162 ? -2.379 -5.782 16.532 1.00 94.56 162 VAL A C 1
ATOM 1176 O O . VAL A 1 162 ? -2.758 -5.024 17.420 1.00 94.56 162 VAL A O 1
ATOM 1179 N N . LEU A 1 163 ? -1.691 -6.895 16.803 1.00 94.56 163 LEU A N 1
ATOM 1180 C CA . LEU A 1 163 ? -1.396 -7.347 18.170 1.00 94.56 163 LEU A CA 1
ATOM 1181 C C . LEU A 1 163 ? -0.463 -6.399 18.932 1.00 94.56 163 LEU A C 1
ATOM 1183 O O . LEU A 1 163 ? -0.651 -6.191 20.129 1.00 94.56 163 LEU A O 1
ATOM 1187 N N . ILE A 1 164 ? 0.531 -5.824 18.253 1.00 95.19 164 ILE A N 1
ATOM 1188 C CA . ILE A 1 164 ? 1.493 -4.907 18.879 1.00 95.19 164 ILE A CA 1
ATOM 1189 C C . ILE A 1 164 ? 1.014 -3.452 18.900 1.00 95.19 164 ILE A C 1
ATOM 1191 O O . ILE A 1 164 ? 1.737 -2.604 19.412 1.00 95.19 164 ILE A O 1
ATOM 1195 N N . ASN A 1 165 ? -0.166 -3.157 18.337 1.00 90.81 165 ASN A N 1
ATOM 1196 C CA . ASN A 1 165 ? -0.615 -1.796 18.027 1.00 90.81 165 ASN A CA 1
ATOM 1197 C C . ASN A 1 165 ? 0.465 -1.021 17.259 1.00 90.81 165 ASN A C 1
ATOM 1199 O O . ASN A 1 165 ? 1.029 -0.045 17.744 1.00 90.81 165 ASN A O 1
ATOM 1203 N N . TYR A 1 166 ? 0.808 -1.517 16.070 1.00 90.88 166 TYR A N 1
ATOM 1204 C CA . TYR A 1 166 ? 1.911 -0.994 15.275 1.00 90.88 166 TYR A CA 1
ATOM 1205 C C . TYR A 1 166 ? 1.742 0.497 14.969 1.00 90.88 166 TYR A C 1
ATOM 1207 O O . TYR A 1 166 ? 0.784 0.892 14.304 1.00 90.88 166 TYR A O 1
ATOM 1215 N N . GLY A 1 167 ? 2.724 1.293 15.398 1.00 84.56 167 GLY A N 1
ATOM 1216 C CA . GLY A 1 167 ? 2.814 2.725 15.124 1.00 84.56 167 GLY A CA 1
ATOM 1217 C C . GLY A 1 167 ? 2.298 3.623 16.259 1.00 84.56 167 GLY A C 1
ATOM 1218 O O . GLY A 1 167 ? 1.656 3.150 17.188 1.00 84.56 167 GLY A O 1
ATOM 1219 N N . PRO A 1 168 ? 2.587 4.935 16.204 1.00 70.56 168 PRO A N 1
ATOM 1220 C CA . PRO A 1 168 ? 2.141 5.894 17.218 1.00 70.56 168 PRO A CA 1
ATOM 1221 C C . PRO A 1 168 ? 0.670 6.338 17.070 1.00 70.56 168 PRO A C 1
ATOM 1223 O O . PRO A 1 168 ? 0.199 7.091 17.920 1.00 70.56 168 PRO A O 1
ATOM 1226 N N . PHE A 1 169 ? -0.024 5.911 16.000 1.00 58.62 169 PHE A N 1
ATOM 1227 C CA . PHE A 1 169 ? -1.404 6.288 15.648 1.00 58.62 169 PHE A CA 1
ATOM 1228 C C . PHE A 1 169 ? -2.216 5.084 15.182 1.00 58.62 169 PHE A C 1
ATOM 1230 O O . PHE A 1 169 ? -1.892 4.573 14.082 1.00 58.62 169 PHE A O 1
#

Secondary structure (DSSP, 8-state):
----HHHHHHHHHHHHHHHHHHHHHHHHHHHHHHHHHHTTHHHHHHHHHHHHHTTS-HHHHHHHHHHHHHHHHHH---HHHHHHHHHHHHHHHHHHHT--HHHHHHHHHHHHHHHTTT-TT-HHHHHHHHHHT--HHHHHHHHHHHHHHHHHHHHHHHHHHHHTT-S--

pLDDT: mean 87.95, std 7.49, range [48.12, 96.88]

Nearest PDB structures (foldseek):
  4r0c-assembly1_B  TM=9.017E-01  e=6.805E-04  Alcanivorax borkumensis SK2
  4r0c-assembly1_C  TM=8.921E-01  e=1.401E-03  Alcanivorax borkumensis SK2
  8uvi-assembly1_A  TM=6.781E-01  e=1.119E-01  Homo sapiens
  6okz-assembly2_A  TM=7.388E-01  e=2.011E+00  Vibrio cholerae O1 biovar El Tor str. N16961
  4f35-assembly1_C  TM=6.976E-01  e=1.916E+00  Vibrio cholerae

Foldseek 3Di:
DDDDPVVVVVVVVVVVVVCVVLVVLLVVLVVVLVVCVVVCVLVVVLVVVCVVPVPPDLLVVLLVLLQVLLVVCLVVLDLSNSCSNPLSNQQVNCVSSVAHSVSSVLSNCLSNVLNNQQRPPNPVNVVVCVVVVHDSVNSCVVCVVVSVVSSVVSSVVSNVCRVVSPDPD

Solvent-accessible surface area (backbone atoms only — not comparable to full-atom values): 9076 Å² total; per-residue (Å²): 141,79,81,54,74,67,56,51,52,52,53,49,52,53,53,50,60,68,44,47,63,59,53,52,51,46,53,50,40,51,51,54,46,55,53,30,58,79,64,49,48,49,58,52,52,4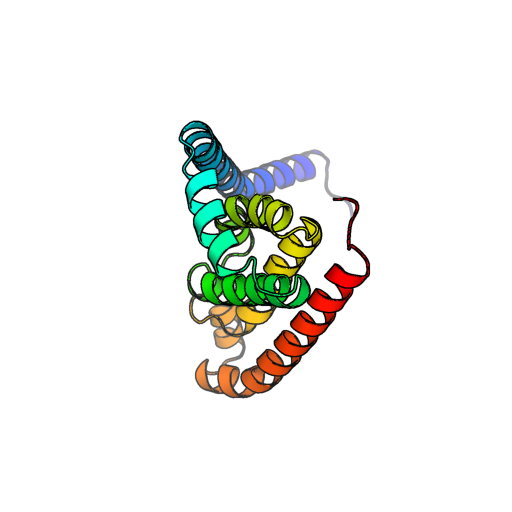2,52,56,52,42,67,74,46,65,88,48,57,60,48,56,49,45,38,48,48,19,54,51,31,29,56,50,26,59,78,41,67,38,66,70,61,41,47,48,66,45,44,77,54,43,42,61,43,21,57,74,66,70,43,31,44,46,44,42,51,49,19,41,50,48,11,34,62,59,40,60,80,66,31,86,75,22,65,66,50,55,50,53,29,60,75,70,71,48,55,67,72,60,49,46,66,65,45,47,66,53,49,53,52,50,52,54,50,44,44,54,50,41,38,49,31,58,73,68,54,36,64,99,73